Protein AF-A0A1F2XRD8-F1 (afdb_monomer_lite)

Sequence (123 aa):
MLDHEDRVVQVGPDLQDQMAPFLGHVLWEHIPDAEPLYGPGFAEARRIGRPVEFPVFYRGRAKQLRAVPTGDTIAVHVERLAELDVRSLGTLAASLRRIEAELAAREPAPLDLRAHGSPQALP

Radius of gyration: 21.46 Å; chains: 1; bounding box: 67×53×42 Å

pLDDT: mean 87.7, std 15.29, range [37.06, 98.06]

Secondary structure (DSSP, 8-state):
-B-TT-BB----GGGHHHHGGGBTSBHHHHSTT-HHHHHHHHHHHHHHTS-EEEEEEETTEEEEEEEEEETTEEEEEEEEEEE---SSHHHHHHHHHHHHHHHHHHSPPP--GGGG-------

Structure (mmCIF, N/CA/C/O backbone):
data_AF-A0A1F2XRD8-F1
#
_entry.id   AF-A0A1F2XRD8-F1
#
loop_
_atom_site.group_PDB
_atom_site.id
_atom_site.type_symbol
_atom_site.label_atom_id
_atom_site.label_alt_id
_atom_site.label_comp_id
_atom_site.label_asym_id
_atom_site.label_entity_id
_atom_site.label_seq_id
_atom_site.pdbx_PDB_ins_code
_atom_site.Cartn_x
_atom_site.Cartn_y
_atom_site.Cartn_z
_atom_site.occupancy
_atom_site.B_iso_or_equiv
_atom_site.auth_seq_id
_atom_site.auth_comp_id
_atom_site.auth_asym_id
_atom_site.auth_atom_id
_atom_site.pdbx_PDB_model_num
ATOM 1 N N . MET A 1 1 ? -9.138 3.855 4.814 1.00 93.94 1 MET A N 1
ATOM 2 C CA . MET A 1 1 ? -9.282 3.555 6.248 1.00 93.94 1 MET A CA 1
ATOM 3 C C . MET A 1 1 ? -9.800 2.148 6.388 1.00 93.94 1 MET A C 1
ATOM 5 O O . MET A 1 1 ? -10.629 1.745 5.574 1.00 93.94 1 MET A O 1
ATOM 9 N N . LEU A 1 2 ? -9.295 1.440 7.390 1.00 96.25 2 LEU A N 1
ATOM 10 C CA . LEU A 1 2 ? -9.725 0.099 7.748 1.00 96.25 2 LEU A CA 1
ATOM 11 C C . LEU A 1 2 ? -10.289 0.102 9.170 1.00 96.25 2 LEU A C 1
ATOM 13 O O . LEU A 1 2 ? -9.766 0.831 10.014 1.00 96.25 2 LEU A O 1
ATOM 17 N N . ASP A 1 3 ? -11.329 -0.676 9.442 1.00 95.88 3 ASP A N 1
ATOM 18 C CA . ASP A 1 3 ? -11.830 -0.870 10.809 1.00 95.88 3 ASP A CA 1
ATOM 19 C C . ASP A 1 3 ? -11.004 -1.914 11.586 1.00 95.88 3 ASP A C 1
ATOM 21 O O . ASP A 1 3 ? -9.898 -2.279 11.182 1.00 95.88 3 ASP A O 1
ATOM 25 N N . HIS A 1 4 ? -11.501 -2.360 12.739 1.00 93.31 4 HIS A N 1
ATOM 26 C CA . HIS A 1 4 ? -10.844 -3.356 13.587 1.00 93.31 4 HIS A CA 1
ATOM 27 C C . HIS A 1 4 ? -10.802 -4.771 12.981 1.00 93.31 4 HIS A C 1
ATOM 29 O O . HIS A 1 4 ? -9.954 -5.559 13.393 1.00 93.31 4 HIS A O 1
ATOM 35 N N . GLU A 1 5 ? -11.653 -5.074 11.996 1.00 94.12 5 GLU A N 1
ATOM 36 C CA . GLU A 1 5 ? -11.666 -6.335 11.237 1.00 94.12 5 GLU A CA 1
ATOM 37 C C . GLU A 1 5 ? -10.934 -6.204 9.887 1.00 94.12 5 GLU A C 1
ATOM 39 O O . GLU A 1 5 ? -11.083 -7.046 9.004 1.00 94.12 5 GLU A O 1
ATOM 44 N N . ASP A 1 6 ? -10.163 -5.127 9.698 1.00 94.88 6 ASP A N 1
ATOM 45 C CA . ASP A 1 6 ? -9.477 -4.795 8.445 1.00 94.88 6 ASP A CA 1
ATOM 46 C C . ASP A 1 6 ? -10.419 -4.592 7.238 1.00 94.88 6 ASP A C 1
ATOM 48 O O . ASP A 1 6 ? -10.004 -4.722 6.079 1.00 94.88 6 ASP A O 1
ATOM 52 N N . ARG A 1 7 ? -11.685 -4.218 7.473 1.00 96.75 7 ARG A N 1
ATOM 53 C CA . ARG A 1 7 ? -12.623 -3.886 6.392 1.00 96.75 7 ARG A CA 1
ATOM 54 C C . ARG A 1 7 ? -12.374 -2.494 5.856 1.00 96.75 7 ARG A C 1
ATOM 56 O O . ARG A 1 7 ? -12.173 -1.555 6.624 1.00 96.75 7 ARG A O 1
ATOM 63 N N . VAL A 1 8 ? -12.459 -2.317 4.540 1.00 96.06 8 VAL A N 1
ATOM 64 C CA . VAL A 1 8 ? -12.312 -0.995 3.919 1.00 96.06 8 VAL A CA 1
ATOM 65 C C . VAL A 1 8 ? -13.551 -0.149 4.207 1.00 96.06 8 VAL A C 1
ATOM 67 O O . VAL A 1 8 ? -14.606 -0.362 3.621 1.00 96.06 8 VAL A O 1
ATOM 70 N N . VAL A 1 9 ? -13.430 0.846 5.084 1.00 96.38 9 VAL A N 1
ATOM 71 C CA . VAL A 1 9 ? -14.559 1.724 5.460 1.00 96.38 9 VAL A CA 1
ATOM 72 C C . VAL A 1 9 ? -14.546 3.068 4.739 1.00 96.38 9 VAL A C 1
ATOM 74 O O . VAL A 1 9 ? -15.572 3.730 4.623 1.00 96.38 9 VAL A O 1
ATOM 77 N N . GLN A 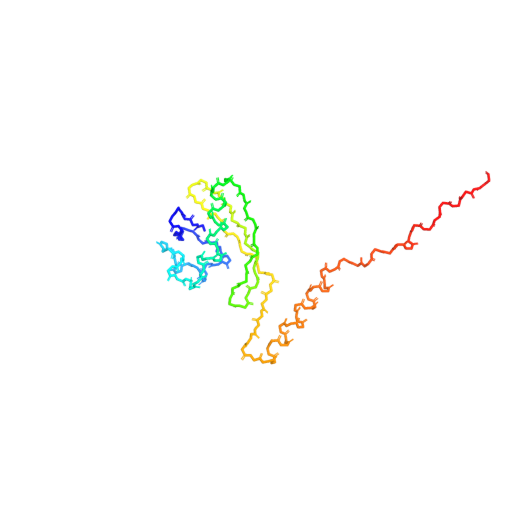1 10 ? -13.386 3.480 4.230 1.00 94.75 10 GLN A N 1
ATOM 78 C CA . GLN A 1 10 ? -13.244 4.717 3.467 1.00 94.75 10 GLN A CA 1
ATOM 79 C C . GLN A 1 10 ? -12.049 4.621 2.527 1.00 94.75 10 GLN A C 1
ATOM 81 O O . GLN A 1 10 ? -10.998 4.094 2.900 1.00 94.75 10 GLN A O 1
ATOM 86 N N . VAL A 1 11 ? -12.178 5.191 1.335 1.00 92.94 11 VAL A N 1
ATOM 87 C CA . VAL A 1 11 ? -11.105 5.282 0.344 1.00 92.94 11 VAL A CA 1
ATOM 88 C C . VAL A 1 11 ? -10.824 6.756 0.064 1.00 92.94 11 VAL A C 1
ATOM 90 O O . VAL A 1 11 ? -11.738 7.577 0.028 1.00 92.94 11 VAL A O 1
ATOM 93 N N . GLY A 1 12 ? -9.541 7.104 -0.026 1.00 88.81 12 GLY A N 1
ATOM 94 C CA . GLY A 1 12 ? -9.113 8.450 -0.398 1.00 88.81 12 GLY A CA 1
ATOM 95 C C . GLY A 1 12 ? -9.184 8.657 -1.915 1.00 88.81 12 GLY A C 1
ATOM 96 O O . GLY A 1 12 ? -9.106 7.678 -2.658 1.00 88.81 12 GLY A O 1
ATOM 97 N N . PRO A 1 13 ? -9.266 9.912 -2.388 1.00 88.19 13 PRO A N 1
ATOM 98 C CA . PRO A 1 13 ? -9.455 10.227 -3.806 1.00 88.19 13 PRO A CA 1
ATOM 99 C C . PRO A 1 13 ? -8.403 9.573 -4.717 1.00 88.19 13 PRO A C 1
ATOM 101 O O . PRO A 1 13 ? -8.759 9.019 -5.752 1.00 88.19 13 PRO A O 1
ATOM 104 N N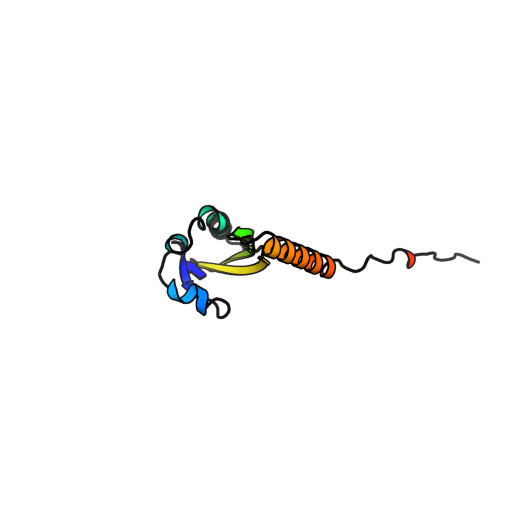 . ASP A 1 14 ? -7.138 9.524 -4.289 1.00 82.25 14 ASP A N 1
ATOM 105 C CA . ASP A 1 14 ? -6.024 8.976 -5.083 1.00 82.25 14 ASP A CA 1
ATOM 106 C C . ASP A 1 14 ? -6.120 7.464 -5.352 1.00 82.25 14 ASP A C 1
ATOM 108 O O . ASP A 1 14 ? -5.454 6.932 -6.240 1.00 82.25 14 ASP A O 1
ATOM 112 N N . LEU A 1 15 ? -6.928 6.750 -4.565 1.00 84.94 15 LEU A N 1
ATOM 113 C CA . LEU A 1 15 ? -7.113 5.303 -4.672 1.00 84.94 15 LEU A CA 1
ATOM 114 C C . LEU A 1 15 ? -8.556 4.923 -5.006 1.00 84.94 15 LEU A C 1
ATOM 116 O O . LEU A 1 15 ? -8.863 3.731 -5.026 1.00 84.94 15 LEU A O 1
ATOM 120 N N . GLN A 1 16 ? -9.426 5.899 -5.281 1.00 87.38 16 GLN A N 1
ATOM 121 C CA . GLN A 1 16 ? -10.861 5.677 -5.445 1.00 87.38 16 GLN A CA 1
ATOM 122 C C . GLN A 1 16 ? -11.150 4.631 -6.527 1.00 87.38 16 GLN A C 1
ATOM 124 O O . GLN A 1 16 ? -11.805 3.632 -6.243 1.00 87.38 16 GLN A O 1
ATOM 129 N N . ASP A 1 17 ? -10.568 4.777 -7.716 1.00 88.81 17 ASP A N 1
ATOM 130 C CA . ASP A 1 17 ? -10.806 3.858 -8.839 1.00 88.81 17 ASP A CA 1
ATOM 131 C C . ASP A 1 17 ? -10.316 2.426 -8.572 1.00 88.81 17 ASP A C 1
ATOM 133 O O . ASP A 1 17 ? -10.839 1.466 -9.132 1.00 88.81 17 ASP A O 1
ATOM 137 N N . GLN A 1 18 ? -9.305 2.269 -7.715 1.00 85.81 18 GLN A N 1
ATOM 138 C CA . GLN A 1 18 ? -8.681 0.974 -7.435 1.00 85.81 18 GLN A CA 1
ATOM 139 C C . GLN A 1 18 ? -9.305 0.268 -6.232 1.00 85.81 18 GLN A C 1
ATOM 141 O O . GLN A 1 18 ? -9.349 -0.958 -6.206 1.00 85.81 18 GLN A O 1
ATOM 146 N N . MET A 1 19 ? -9.746 1.029 -5.227 1.00 89.50 19 MET A N 1
ATOM 147 C CA . MET A 1 19 ? -10.116 0.497 -3.916 1.00 89.50 19 MET A CA 1
ATOM 148 C C . MET A 1 19 ? -11.597 0.674 -3.572 1.00 89.50 19 MET A C 1
ATOM 150 O O . MET A 1 19 ? -12.073 -0.012 -2.669 1.00 89.50 19 MET A O 1
ATOM 154 N N . ALA A 1 20 ? -12.346 1.541 -4.267 1.00 90.75 20 ALA A N 1
ATOM 155 C CA . ALA A 1 20 ? -13.780 1.713 -4.016 1.00 90.75 20 ALA A CA 1
ATOM 156 C C . ALA A 1 20 ? -14.598 0.410 -4.132 1.00 90.75 20 ALA A C 1
ATOM 158 O O . ALA A 1 20 ? -15.487 0.226 -3.301 1.00 90.75 20 ALA A O 1
ATOM 159 N N . PRO A 1 21 ? -14.299 -0.528 -5.060 1.00 93.69 21 PRO A N 1
ATOM 160 C CA . PRO A 1 21 ? -15.010 -1.808 -5.123 1.00 93.69 21 PRO A CA 1
ATOM 161 C C . PRO A 1 21 ? -14.889 -2.678 -3.863 1.00 93.69 21 PRO A C 1
ATOM 163 O O . PRO A 1 21 ? -15.667 -3.610 -3.707 1.00 93.69 21 PRO A O 1
ATOM 166 N N . PHE A 1 22 ? -13.930 -2.396 -2.973 1.00 92.38 22 PHE A N 1
ATOM 167 C CA . PHE A 1 22 ? -13.698 -3.170 -1.750 1.00 92.38 22 PHE A CA 1
ATOM 168 C C . PHE A 1 22 ? -14.336 -2.543 -0.504 1.00 92.38 22 PHE A C 1
ATOM 170 O O . PHE A 1 22 ? -14.153 -3.061 0.595 1.00 92.38 22 PHE A O 1
ATOM 177 N N . LEU A 1 23 ? -15.080 -1.438 -0.644 1.00 94.75 23 LEU A N 1
ATOM 178 C CA . LEU A 1 23 ? -15.789 -0.814 0.476 1.00 94.75 23 LEU A CA 1
ATOM 179 C C . LEU A 1 23 ? -16.735 -1.815 1.165 1.00 94.75 23 LEU A C 1
ATOM 181 O O . LEU A 1 23 ? -17.559 -2.448 0.515 1.00 94.75 23 LEU A O 1
ATOM 185 N N . GLY A 1 24 ? -16.616 -1.940 2.489 1.00 95.38 24 GLY A N 1
ATOM 186 C CA . GLY A 1 24 ? -17.361 -2.886 3.328 1.00 95.38 24 GLY A CA 1
ATOM 187 C C . GLY A 1 24 ? -16.756 -4.293 3.418 1.00 95.38 24 GLY A C 1
ATOM 188 O O . GLY A 1 24 ? -17.185 -5.092 4.256 1.00 95.38 24 GLY A O 1
ATOM 189 N N . HIS A 1 25 ? -15.742 -4.595 2.607 1.00 96.38 25 HIS A N 1
ATOM 190 C CA . HIS A 1 25 ? -15.114 -5.911 2.542 1.00 96.38 25 HIS A CA 1
ATOM 191 C C . HIS A 1 25 ? -13.784 -5.958 3.291 1.00 96.38 25 HIS A C 1
ATOM 193 O O . HIS A 1 25 ? -13.085 -4.946 3.399 1.00 96.38 25 HIS A O 1
ATOM 199 N N . VAL A 1 26 ? -13.427 -7.148 3.783 1.00 95.56 26 VAL A N 1
ATOM 200 C CA . VAL A 1 26 ? -12.131 -7.406 4.420 1.00 95.56 26 VAL A CA 1
ATOM 201 C C . VAL A 1 26 ? -11.040 -7.293 3.359 1.00 95.56 26 VAL A C 1
ATOM 203 O O . VAL A 1 26 ? -11.083 -7.972 2.333 1.00 95.56 26 VAL A O 1
ATOM 206 N N . LEU A 1 27 ? -10.047 -6.433 3.598 1.00 92.81 27 LEU A N 1
ATOM 207 C CA . LEU A 1 27 ? -8.993 -6.131 2.624 1.00 92.81 27 LEU A CA 1
ATOM 208 C C . LEU A 1 27 ? -8.287 -7.396 2.103 1.00 92.81 27 LEU A C 1
ATOM 210 O O . LEU A 1 27 ? -7.965 -7.505 0.918 1.00 92.81 27 LEU A O 1
ATOM 214 N N . TRP A 1 28 ? -8.055 -8.351 3.000 1.00 93.81 28 TRP A N 1
ATOM 215 C CA . TRP A 1 28 ? -7.280 -9.565 2.749 1.00 93.81 28 TRP A CA 1
ATOM 216 C C . TRP A 1 28 ? -7.965 -10.544 1.796 1.00 93.81 28 TRP A C 1
ATOM 218 O O . TRP A 1 28 ? -7.283 -11.245 1.054 1.00 93.81 28 TRP A O 1
ATOM 228 N N . GLU A 1 29 ? -9.297 -10.536 1.731 1.00 93.81 29 GLU A N 1
ATOM 229 C CA . GLU A 1 29 ? -10.067 -11.399 0.825 1.00 93.81 29 GLU A CA 1
ATOM 230 C C . GLU A 1 29 ? -9.877 -11.014 -0.651 1.00 93.81 29 GLU A C 1
ATOM 232 O O . GLU A 1 29 ? -10.123 -11.816 -1.554 1.00 93.81 29 GLU A O 1
ATOM 237 N N . HIS A 1 30 ? -9.403 -9.793 -0.910 1.00 89.81 30 HIS A N 1
ATOM 238 C CA . HIS A 1 30 ? -9.291 -9.229 -2.254 1.00 89.81 30 HIS A CA 1
ATOM 239 C C . HIS A 1 30 ? -7.852 -9.008 -2.722 1.00 89.81 30 HIS A C 1
ATOM 241 O O . HIS A 1 30 ? -7.621 -8.757 -3.909 1.00 89.81 30 HIS A O 1
ATOM 247 N N . ILE A 1 31 ? -6.872 -9.119 -1.823 1.00 89.12 31 ILE A N 1
ATOM 248 C CA . ILE A 1 31 ? -5.457 -8.952 -2.151 1.00 89.12 31 ILE A CA 1
ATOM 249 C C . ILE A 1 31 ? -4.696 -10.205 -1.694 1.00 89.12 31 ILE A C 1
ATOM 251 O O . ILE A 1 31 ? -4.383 -10.338 -0.513 1.00 89.12 31 ILE A O 1
ATOM 255 N N . PRO A 1 32 ? -4.369 -11.126 -2.620 1.00 90.06 32 PRO A N 1
ATOM 256 C CA . PRO A 1 32 ? -3.691 -12.374 -2.278 1.00 90.06 32 PRO A CA 1
ATOM 257 C C . PRO A 1 32 ? -2.363 -12.131 -1.559 1.00 90.06 32 PRO A C 1
ATOM 259 O O . PRO A 1 32 ? -1.592 -11.270 -1.985 1.00 90.06 32 PRO A O 1
ATOM 262 N N . ASP A 1 33 ? -2.091 -12.890 -0.500 1.00 91.12 33 ASP A N 1
ATOM 263 C CA . ASP A 1 33 ? -0.840 -12.847 0.281 1.00 91.12 33 ASP A CA 1
ATOM 264 C C . ASP A 1 33 ? -0.521 -11.480 0.915 1.00 91.12 33 ASP A C 1
ATOM 266 O O . ASP A 1 33 ? 0.610 -11.210 1.319 1.00 91.12 33 ASP A O 1
ATOM 270 N N . ALA A 1 34 ? -1.510 -10.589 0.994 1.00 90.44 34 ALA A N 1
ATOM 271 C CA . ALA A 1 34 ? -1.336 -9.237 1.504 1.00 90.44 34 ALA A CA 1
ATOM 272 C C . ALA A 1 34 ? -1.261 -9.196 3.033 1.00 90.44 34 ALA A C 1
ATOM 274 O O . ALA A 1 34 ? -0.461 -8.444 3.587 1.00 90.44 34 ALA A O 1
ATOM 275 N N . GLU A 1 35 ? -2.061 -10.012 3.718 1.00 94.50 35 GLU A N 1
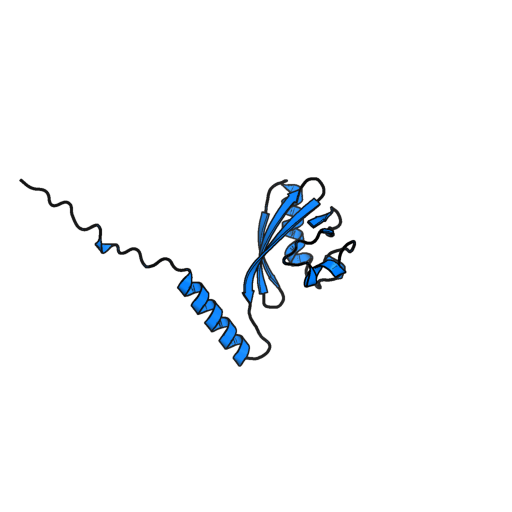ATOM 276 C CA . GLU A 1 35 ? -2.147 -10.002 5.180 1.00 94.50 35 GLU A CA 1
ATOM 277 C C . GLU A 1 35 ? -0.782 -10.230 5.857 1.00 94.50 35 GLU A C 1
ATOM 279 O O . GLU A 1 35 ? -0.404 -9.396 6.680 1.00 94.50 35 GLU A O 1
ATOM 284 N N . PRO A 1 36 ? 0.043 -11.227 5.472 1.00 94.88 36 PRO A N 1
ATOM 285 C CA . PRO A 1 36 ? 1.366 -11.401 6.076 1.00 94.88 36 PRO A CA 1
ATOM 286 C C . PRO A 1 36 ? 2.324 -10.221 5.848 1.00 94.88 36 PRO A C 1
ATOM 288 O O . PRO A 1 36 ? 3.280 -10.053 6.602 1.00 94.88 36 PRO A O 1
ATOM 291 N N . LEU A 1 37 ? 2.096 -9.414 4.807 1.00 93.62 37 LEU A N 1
ATOM 292 C CA . LEU A 1 37 ? 2.964 -8.296 4.427 1.00 93.62 37 LEU A CA 1
ATOM 293 C C . LEU A 1 37 ? 2.541 -6.973 5.073 1.00 93.62 37 LEU A C 1
ATOM 295 O O . LEU A 1 37 ? 3.390 -6.181 5.474 1.00 93.62 37 LEU A O 1
ATOM 299 N N . TYR A 1 38 ? 1.236 -6.713 5.146 1.00 94.06 38 TYR A N 1
ATOM 300 C CA . TYR A 1 38 ? 0.682 -5.445 5.630 1.00 94.06 38 TYR A CA 1
ATOM 301 C C . TYR A 1 38 ? 0.146 -5.542 7.063 1.00 94.06 38 TYR A C 1
ATOM 303 O O . TYR A 1 38 ? 0.289 -4.597 7.842 1.00 94.06 38 TYR A O 1
ATOM 311 N N . GLY A 1 39 ? -0.440 -6.689 7.417 1.00 94.75 39 GLY A N 1
ATOM 312 C CA . GLY A 1 39 ? -1.101 -6.948 8.694 1.00 94.75 39 GLY A CA 1
ATOM 313 C C . GLY A 1 39 ? -0.229 -6.664 9.919 1.00 94.75 39 GLY A C 1
ATOM 314 O O . GLY A 1 39 ? -0.700 -5.955 10.810 1.00 94.75 39 GLY A O 1
ATOM 315 N N . PRO A 1 40 ? 1.050 -7.097 9.971 1.00 96.00 40 PRO A N 1
ATOM 316 C CA . PRO A 1 40 ? 1.915 -6.822 11.118 1.00 96.00 40 PRO A CA 1
ATOM 317 C C . PRO A 1 40 ? 2.054 -5.329 11.436 1.00 96.00 40 PRO A C 1
ATOM 319 O O . PRO A 1 40 ? 1.979 -4.935 12.598 1.00 96.00 40 PRO A O 1
ATOM 322 N N . GLY A 1 41 ? 2.199 -4.480 10.414 1.00 95.62 41 GLY A N 1
ATOM 323 C CA . GLY A 1 41 ? 2.317 -3.036 10.612 1.00 95.62 41 GLY A CA 1
ATOM 324 C C . GLY A 1 41 ? 1.006 -2.383 11.057 1.00 95.62 41 GLY A C 1
ATOM 325 O O . GLY A 1 41 ? 1.024 -1.455 11.866 1.00 95.62 41 GLY A O 1
ATOM 326 N N . PHE A 1 42 ? -0.141 -2.889 10.588 1.00 96.06 42 PHE A N 1
ATOM 327 C CA . PHE A 1 42 ? -1.455 -2.403 11.026 1.00 96.06 42 PHE A CA 1
ATOM 328 C C . PHE A 1 42 ? -1.750 -2.812 12.471 1.00 96.06 42 PHE A C 1
ATOM 330 O O . PHE A 1 42 ? -2.177 -1.980 13.274 1.00 96.06 42 PHE A O 1
ATOM 337 N N . ALA A 1 43 ? -1.468 -4.069 12.821 1.00 95.75 43 ALA A N 1
ATOM 338 C CA . ALA A 1 43 ? -1.593 -4.581 14.179 1.00 95.75 43 ALA A CA 1
ATOM 339 C C . ALA A 1 43 ? -0.691 -3.808 15.151 1.00 95.75 43 ALA A C 1
ATOM 341 O O . ALA A 1 43 ? -1.145 -3.409 16.224 1.00 95.75 43 ALA A O 1
ATOM 342 N N . GLU A 1 44 ? 0.553 -3.529 14.755 1.00 96.94 44 GLU A N 1
ATOM 343 C CA . GLU A 1 44 ? 1.482 -2.747 15.565 1.00 96.94 44 GLU A CA 1
ATOM 344 C C . GLU A 1 44 ? 0.965 -1.327 15.807 1.00 96.94 44 GLU A C 1
ATOM 346 O O . GLU A 1 44 ? 0.888 -0.897 16.956 1.00 96.94 44 GLU A O 1
ATOM 351 N N . ALA A 1 45 ? 0.535 -0.623 14.756 1.00 97.25 45 ALA A N 1
ATOM 352 C CA . ALA A 1 45 ? -0.003 0.733 14.866 1.00 97.25 45 ALA A CA 1
ATOM 353 C C . ALA A 1 45 ? -1.218 0.811 15.801 1.00 97.25 45 ALA A C 1
ATOM 355 O O . ALA A 1 45 ? -1.303 1.726 16.624 1.00 97.25 45 ALA A O 1
ATOM 356 N N . ARG A 1 46 ? -2.127 -0.174 15.729 1.00 95.31 46 ARG A N 1
ATOM 357 C CA . ARG A 1 46 ? -3.253 -0.304 16.669 1.00 95.31 46 ARG A CA 1
ATOM 358 C C . ARG A 1 46 ? -2.762 -0.520 18.098 1.00 95.31 46 ARG A C 1
ATOM 360 O O . ARG A 1 46 ? -3.196 0.179 19.008 1.00 95.31 46 ARG A O 1
ATOM 367 N N . ARG A 1 47 ? -1.829 -1.455 18.291 1.00 96.38 47 ARG A N 1
ATOM 368 C CA . ARG A 1 47 ? -1.303 -1.840 19.607 1.00 96.38 47 ARG A CA 1
ATOM 369 C C . ARG A 1 47 ? -0.623 -0.679 20.331 1.00 96.38 47 ARG A C 1
ATOM 371 O O . ARG A 1 47 ? -0.803 -0.532 21.536 1.00 96.38 47 ARG A O 1
ATOM 378 N N . ILE A 1 48 ? 0.176 0.120 19.623 1.00 96.94 48 ILE A N 1
ATOM 379 C CA . ILE A 1 48 ? 0.946 1.221 20.229 1.00 96.94 48 ILE A CA 1
ATOM 380 C C . ILE A 1 48 ? 0.217 2.569 20.194 1.00 96.94 48 ILE A C 1
ATOM 382 O O . ILE A 1 48 ? 0.704 3.532 20.788 1.00 96.94 48 ILE A O 1
ATOM 386 N N . GLY A 1 49 ? -0.907 2.667 19.477 1.00 96.81 49 GLY A N 1
ATOM 387 C CA . GLY A 1 49 ? -1.673 3.907 19.332 1.00 96.81 49 GLY A CA 1
ATOM 388 C C . GLY A 1 49 ? -0.888 5.045 18.668 1.00 96.81 49 GLY A C 1
ATOM 389 O O . GLY A 1 49 ? -1.164 6.217 18.917 1.00 96.81 49 GLY A O 1
ATOM 390 N N . ARG A 1 50 ? 0.123 4.725 17.850 1.00 97.62 50 ARG A N 1
ATOM 391 C CA . ARG A 1 50 ? 0.986 5.692 17.155 1.00 97.62 50 ARG A CA 1
ATOM 392 C C . ARG A 1 50 ? 1.152 5.322 15.681 1.00 97.62 50 ARG A C 1
ATOM 394 O O . ARG A 1 50 ? 1.025 4.146 15.344 1.00 97.62 50 ARG A O 1
ATOM 401 N N . PRO A 1 51 ? 1.456 6.302 14.809 1.00 98.00 51 PRO A N 1
ATOM 402 C CA . PRO A 1 51 ? 1.788 6.023 13.420 1.00 98.00 51 PRO A CA 1
ATOM 403 C C . PRO A 1 51 ? 2.951 5.037 13.300 1.00 98.00 51 PRO A C 1
ATOM 405 O O . PRO A 1 51 ? 3.977 5.217 13.957 1.00 98.00 51 PRO A O 1
ATOM 408 N N . VAL A 1 52 ? 2.798 4.043 12.428 1.00 98.06 52 VAL A N 1
ATOM 409 C CA . VAL A 1 52 ? 3.859 3.098 12.057 1.00 98.06 52 VAL A CA 1
ATOM 410 C C . VAL A 1 52 ? 4.130 3.234 10.572 1.00 98.06 52 VAL A C 1
ATOM 412 O O . VAL A 1 52 ? 3.212 3.215 9.750 1.00 98.06 52 VAL A O 1
ATOM 415 N N . GLU A 1 53 ? 5.406 3.372 10.241 1.00 97.94 53 GLU A N 1
ATOM 416 C CA . GLU A 1 53 ? 5.902 3.483 8.879 1.00 97.94 53 GLU A CA 1
ATOM 417 C C . GLU A 1 53 ? 6.742 2.257 8.540 1.00 97.94 53 GLU A C 1
ATOM 419 O O . GLU A 1 53 ? 7.643 1.896 9.296 1.00 97.94 53 GLU A O 1
ATOM 424 N N . PHE A 1 54 ? 6.439 1.598 7.425 1.00 96.00 54 PHE A N 1
ATOM 425 C CA . PHE A 1 54 ? 7.153 0.392 7.021 1.00 96.00 54 PHE A CA 1
ATOM 426 C C . PHE A 1 54 ? 7.143 0.198 5.499 1.00 96.00 54 PHE A C 1
ATOM 428 O O . PHE A 1 54 ? 6.125 0.453 4.842 1.00 96.00 54 PHE A O 1
ATOM 435 N N . PRO A 1 55 ? 8.266 -0.257 4.917 1.00 95.38 55 PRO A N 1
ATOM 436 C CA . PRO A 1 55 ? 8.334 -0.563 3.501 1.00 95.38 55 PRO A CA 1
ATOM 437 C C . PRO A 1 55 ? 7.699 -1.927 3.208 1.00 95.38 55 PRO A C 1
ATOM 439 O O . PRO A 1 55 ? 7.864 -2.884 3.963 1.00 95.38 55 PRO A O 1
ATOM 442 N N . VAL A 1 56 ? 7.025 -2.041 2.065 1.00 94.88 56 VAL A N 1
ATOM 443 C CA . VAL A 1 56 ? 6.507 -3.309 1.540 1.00 94.88 56 VAL A CA 1
ATOM 444 C C . VAL A 1 56 ? 6.865 -3.446 0.068 1.00 94.88 56 VAL A C 1
ATOM 446 O O . VAL A 1 56 ? 6.659 -2.526 -0.725 1.00 94.88 56 VAL A O 1
ATOM 449 N N . PHE A 1 57 ? 7.347 -4.629 -0.311 1.00 92.19 57 PHE A N 1
ATOM 450 C CA . PHE A 1 57 ? 7.472 -5.033 -1.704 1.00 92.19 57 PHE A CA 1
ATOM 451 C C . PHE A 1 57 ? 6.384 -6.049 -2.047 1.00 92.19 57 PHE A C 1
ATOM 453 O O . PHE A 1 57 ? 6.334 -7.132 -1.471 1.00 92.19 57 PHE A O 1
ATOM 460 N N . TYR A 1 58 ? 5.512 -5.710 -2.994 1.00 90.62 58 TYR A N 1
ATOM 461 C CA . TYR A 1 58 ? 4.423 -6.589 -3.412 1.00 90.62 58 TYR A CA 1
ATOM 462 C C . TYR A 1 58 ? 4.165 -6.472 -4.912 1.00 90.62 58 TYR A C 1
ATOM 464 O O . TYR A 1 58 ? 3.980 -5.370 -5.436 1.00 90.62 58 TYR A O 1
ATOM 472 N N . ARG A 1 59 ? 4.147 -7.620 -5.606 1.00 89.06 59 ARG A N 1
ATOM 473 C CA . ARG A 1 59 ? 3.909 -7.733 -7.060 1.00 89.06 59 ARG A CA 1
ATOM 474 C C . ARG A 1 59 ? 4.704 -6.710 -7.885 1.00 89.06 59 ARG A C 1
ATOM 476 O O . ARG A 1 59 ? 4.136 -5.961 -8.677 1.00 89.06 59 ARG A O 1
ATOM 483 N N . GLY A 1 60 ? 6.015 -6.653 -7.656 1.00 91.12 60 GLY A N 1
ATOM 484 C CA . GLY A 1 60 ? 6.916 -5.753 -8.378 1.00 91.12 60 GLY A CA 1
ATOM 485 C C . GLY A 1 60 ? 6.936 -4.314 -7.863 1.00 91.12 60 GLY A C 1
ATOM 486 O O . GLY A 1 60 ? 7.705 -3.513 -8.373 1.00 91.12 60 GLY A O 1
ATOM 487 N N . ARG A 1 61 ? 6.133 -3.943 -6.861 1.00 92.19 61 ARG A N 1
ATOM 488 C CA . ARG A 1 61 ? 6.045 -2.557 -6.377 1.00 92.19 61 ARG A CA 1
ATOM 489 C C . ARG A 1 61 ? 6.642 -2.428 -4.990 1.00 92.19 61 ARG A C 1
ATOM 491 O O . ARG A 1 61 ? 6.147 -3.061 -4.062 1.00 92.19 61 ARG A O 1
ATOM 498 N N . ALA A 1 62 ? 7.645 -1.566 -4.858 1.00 93.81 62 ALA A N 1
ATOM 499 C CA . ALA A 1 62 ? 8.127 -1.096 -3.568 1.00 93.81 62 ALA A CA 1
ATOM 500 C C . ALA A 1 62 ? 7.280 0.104 -3.133 1.00 93.81 62 ALA A C 1
ATOM 502 O O . ALA A 1 62 ? 7.093 1.058 -3.895 1.00 93.81 62 ALA A O 1
ATOM 503 N N . LYS A 1 63 ? 6.743 0.045 -1.919 1.00 94.19 63 LYS A N 1
ATOM 504 C CA . LYS A 1 63 ? 5.871 1.066 -1.343 1.00 94.19 63 LYS A CA 1
ATOM 505 C C . LYS A 1 63 ? 6.319 1.381 0.078 1.00 94.19 63 LYS A C 1
ATOM 507 O O . LYS A 1 63 ? 6.700 0.463 0.796 1.00 94.19 63 LYS A O 1
ATOM 512 N N . GLN A 1 64 ? 6.208 2.637 0.485 1.00 96.06 64 GLN A N 1
ATOM 513 C CA . GLN A 1 64 ? 6.234 3.027 1.888 1.00 96.06 64 GLN A CA 1
ATOM 514 C C . GLN A 1 64 ? 4.787 3.110 2.367 1.00 96.06 64 GLN A C 1
ATOM 516 O O . GLN A 1 64 ? 3.972 3.822 1.775 1.00 96.06 64 GLN A O 1
ATOM 521 N N . LEU A 1 65 ? 4.446 2.356 3.408 1.00 95.62 65 LEU A N 1
ATOM 522 C CA . LEU A 1 65 ? 3.150 2.471 4.059 1.00 95.62 65 LEU A CA 1
ATOM 523 C C . LEU A 1 65 ? 3.295 3.267 5.341 1.00 95.62 65 LEU A C 1
ATOM 525 O O . LEU A 1 65 ? 4.249 3.082 6.091 1.00 95.62 65 LEU A O 1
ATOM 529 N N . ARG A 1 66 ? 2.300 4.110 5.605 1.00 97.56 66 ARG A N 1
ATOM 530 C CA . ARG A 1 66 ? 2.122 4.788 6.883 1.00 97.56 66 ARG A CA 1
ATOM 531 C C . ARG A 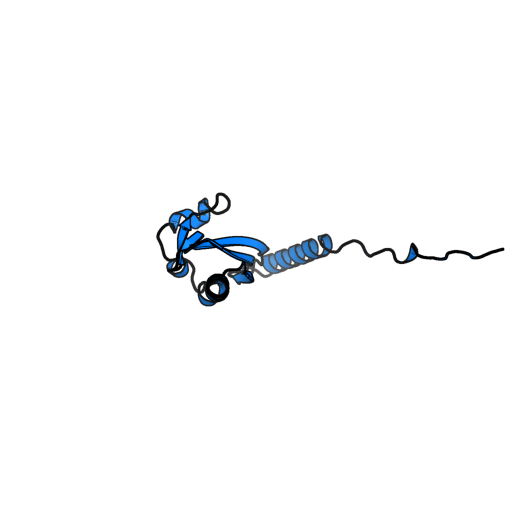1 66 ? 0.736 4.470 7.416 1.00 97.56 66 ARG A C 1
ATOM 533 O O . ARG A 1 66 ? -0.267 4.914 6.857 1.00 97.56 66 ARG A O 1
ATOM 540 N N . ALA A 1 67 ? 0.694 3.688 8.483 1.00 97.50 67 ALA A N 1
ATOM 541 C CA . ALA A 1 67 ? -0.527 3.264 9.142 1.00 97.50 67 ALA A CA 1
ATOM 542 C C . ALA A 1 67 ? -0.749 4.136 10.387 1.00 97.50 67 ALA A C 1
ATOM 544 O O . ALA A 1 67 ? 0.091 4.170 11.284 1.00 97.50 67 ALA A O 1
ATOM 545 N N . VAL A 1 68 ? -1.846 4.891 10.414 1.00 97.88 68 VAL A N 1
ATOM 546 C CA . VAL A 1 68 ? -2.153 5.911 11.425 1.00 97.88 68 VAL A CA 1
ATOM 547 C C . VAL A 1 68 ? -3.421 5.503 12.179 1.00 97.88 68 VAL A C 1
ATOM 549 O O . VAL A 1 68 ? -4.506 5.514 11.589 1.00 97.88 68 VAL A O 1
ATOM 552 N N . PRO A 1 69 ? -3.328 5.131 13.465 1.00 96.31 69 PRO A N 1
ATOM 553 C CA . PRO A 1 69 ? -4.508 4.792 14.251 1.00 96.31 69 PRO A CA 1
ATOM 554 C C . PRO A 1 69 ? -5.387 6.034 14.442 1.00 96.31 69 PRO A C 1
ATOM 556 O O . PRO A 1 69 ? -4.893 7.120 14.744 1.00 96.31 69 PRO A O 1
ATOM 559 N N . THR A 1 70 ? -6.692 5.876 14.226 1.00 94.19 70 THR A N 1
ATOM 560 C CA . THR A 1 70 ? -7.694 6.949 14.262 1.00 94.19 70 THR A CA 1
ATOM 561 C C . THR A 1 70 ? -8.958 6.434 14.961 1.00 94.19 70 THR A C 1
ATOM 563 O O . THR A 1 70 ? -9.859 5.887 14.321 1.00 94.19 70 THR A O 1
ATOM 566 N N . GLY A 1 71 ? -9.013 6.556 16.291 1.00 90.75 71 GLY A N 1
ATOM 567 C CA . GLY A 1 71 ? -10.055 5.899 17.094 1.00 90.75 71 GLY A CA 1
ATOM 568 C C . GLY A 1 71 ? -10.005 4.379 16.911 1.00 90.75 71 GLY A C 1
ATOM 569 O O . GLY A 1 71 ? -8.929 3.792 16.997 1.00 90.75 71 GLY A O 1
ATOM 570 N N . ASP A 1 72 ? -11.142 3.770 16.572 1.00 90.38 72 ASP A N 1
ATOM 571 C CA . ASP A 1 72 ? -11.267 2.320 16.327 1.00 90.38 72 ASP A CA 1
ATOM 572 C C . ASP A 1 72 ? -10.877 1.896 14.899 1.00 90.38 72 ASP A C 1
ATOM 574 O O . ASP A 1 72 ? -11.073 0.751 14.488 1.00 90.38 72 ASP A O 1
ATOM 578 N N . THR A 1 73 ? -10.338 2.826 14.111 1.00 96.06 73 THR A N 1
ATOM 579 C CA . THR A 1 73 ? -9.943 2.595 12.719 1.00 96.06 73 THR A CA 1
ATOM 580 C C . THR A 1 73 ? -8.465 2.880 12.505 1.00 96.06 73 THR A C 1
ATOM 582 O O . THR A 1 73 ? -7.782 3.462 13.349 1.00 96.06 73 THR A O 1
ATOM 585 N N . ILE A 1 74 ? -7.958 2.498 11.339 1.00 96.88 74 ILE A N 1
ATOM 586 C CA . ILE A 1 74 ? -6.617 2.836 10.885 1.00 96.88 74 ILE A CA 1
ATOM 587 C C . ILE A 1 74 ? -6.671 3.498 9.506 1.00 96.88 74 ILE A C 1
ATOM 589 O O . ILE A 1 74 ? -7.235 2.972 8.543 1.00 96.88 74 ILE A O 1
ATOM 593 N N . ALA A 1 75 ? -6.093 4.690 9.395 1.00 96.50 75 ALA A N 1
ATOM 594 C CA . ALA A 1 75 ? -5.854 5.345 8.120 1.00 96.50 75 ALA A CA 1
ATOM 595 C C . ALA A 1 75 ? -4.543 4.813 7.536 1.00 96.50 75 ALA A C 1
ATOM 597 O O . ALA A 1 75 ? -3.520 4.781 8.211 1.00 96.50 75 ALA A O 1
ATOM 598 N N . VAL A 1 76 ? -4.575 4.372 6.281 1.00 95.62 76 VAL A N 1
ATOM 599 C CA . VAL A 1 76 ? -3.403 3.819 5.600 1.00 95.62 76 VAL A CA 1
ATOM 600 C C . VAL A 1 76 ? -3.058 4.741 4.448 1.00 95.62 76 VAL A C 1
ATOM 602 O O . VAL A 1 76 ? -3.855 4.907 3.524 1.00 95.62 76 VAL A O 1
ATOM 605 N N . HIS A 1 77 ? -1.870 5.328 4.513 1.00 94.69 77 HIS A N 1
ATOM 606 C CA . HIS A 1 77 ? -1.281 6.088 3.422 1.00 94.69 77 HIS A CA 1
ATOM 607 C C . HIS A 1 77 ? -0.256 5.216 2.708 1.00 94.69 77 HIS A C 1
ATOM 609 O O . HIS A 1 77 ? 0.479 4.456 3.343 1.00 94.69 77 HIS A O 1
ATOM 615 N N . VAL A 1 78 ? -0.225 5.320 1.383 1.00 92.38 78 VAL A N 1
ATOM 616 C CA . VAL A 1 78 ? 0.632 4.502 0.530 1.00 92.38 78 VAL A CA 1
ATOM 617 C C . VAL A 1 78 ? 1.407 5.421 -0.397 1.00 92.38 78 VAL A C 1
ATOM 619 O O . VAL A 1 78 ? 0.825 6.060 -1.267 1.00 92.38 78 VAL A O 1
ATOM 622 N N . GLU A 1 79 ? 2.721 5.439 -0.242 1.00 92.69 79 GLU A N 1
ATOM 623 C CA . GLU A 1 79 ? 3.639 6.106 -1.156 1.00 92.69 79 GLU A CA 1
ATOM 624 C C . GLU A 1 79 ? 4.330 5.053 -2.025 1.00 92.69 79 GLU A C 1
ATOM 626 O O . GLU A 1 79 ? 4.809 4.028 -1.536 1.00 92.69 79 GLU A O 1
ATOM 631 N N . ARG A 1 80 ? 4.373 5.273 -3.342 1.00 91.44 80 ARG A N 1
ATOM 632 C CA . ARG A 1 80 ? 5.111 4.396 -4.256 1.00 91.44 80 ARG A CA 1
ATOM 633 C C . ARG A 1 80 ? 6.574 4.820 -4.277 1.00 91.44 80 ARG A C 1
ATOM 635 O O . ARG A 1 80 ? 6.872 5.944 -4.656 1.00 91.44 80 ARG A O 1
ATOM 642 N N . LEU A 1 81 ? 7.467 3.892 -3.945 1.00 92.00 81 LEU A N 1
ATOM 643 C CA . LEU A 1 81 ? 8.908 4.124 -3.985 1.00 92.00 81 LEU A CA 1
ATOM 644 C C . LEU A 1 81 ? 9.510 3.732 -5.335 1.00 92.00 81 LEU A C 1
ATOM 646 O O . LEU A 1 81 ? 10.307 4.488 -5.872 1.00 92.00 81 LEU A O 1
ATOM 650 N N . ALA A 1 82 ? 9.136 2.562 -5.868 1.00 92.50 82 ALA A N 1
ATOM 651 C CA . ALA A 1 82 ? 9.653 2.040 -7.136 1.00 92.50 82 ALA A CA 1
ATOM 652 C C . ALA A 1 82 ? 8.742 0.950 -7.736 1.00 92.50 82 ALA A C 1
ATOM 654 O O . ALA A 1 82 ? 7.917 0.350 -7.039 1.00 92.50 82 ALA A O 1
ATOM 655 N N . GLU A 1 83 ? 8.927 0.655 -9.029 1.00 93.75 83 GLU A N 1
ATOM 656 C CA . GLU A 1 83 ? 8.221 -0.416 -9.747 1.00 93.75 83 GLU A CA 1
ATOM 657 C C . GLU A 1 83 ? 9.161 -1.215 -10.674 1.00 93.75 83 GLU A C 1
ATOM 659 O O . GLU A 1 83 ? 9.763 -0.692 -11.617 1.00 93.75 83 GLU A O 1
ATOM 664 N N . LEU A 1 84 ? 9.262 -2.515 -10.399 1.00 94.38 84 LEU A N 1
ATOM 665 C CA . LEU A 1 84 ? 9.997 -3.524 -11.151 1.00 94.38 84 LEU A CA 1
ATOM 666 C C . LEU A 1 84 ? 9.044 -4.304 -12.059 1.00 94.38 84 LEU A C 1
ATOM 668 O O . LEU A 1 84 ? 8.179 -5.044 -11.589 1.00 94.38 84 LEU A O 1
ATOM 672 N N . ASP A 1 85 ? 9.245 -4.178 -13.368 1.00 93.06 85 ASP A N 1
ATOM 673 C CA . ASP A 1 85 ? 8.506 -4.932 -14.373 1.00 93.06 85 ASP A CA 1
ATOM 674 C C . ASP A 1 85 ? 9.296 -6.159 -14.845 1.00 93.06 85 ASP A C 1
ATOM 676 O O . ASP A 1 85 ? 10.165 -6.084 -15.714 1.00 93.06 85 ASP A O 1
ATOM 680 N N . VAL A 1 86 ? 8.947 -7.317 -14.291 1.00 92.00 86 VAL A N 1
ATOM 681 C CA . VAL A 1 86 ? 9.623 -8.599 -14.545 1.00 92.00 86 VAL A CA 1
ATOM 682 C C . VAL A 1 86 ? 9.011 -9.412 -15.692 1.00 92.00 86 VAL A C 1
ATOM 684 O O . VAL A 1 86 ? 9.358 -10.577 -15.860 1.00 92.00 86 VAL A O 1
ATOM 687 N N . ARG A 1 87 ? 8.103 -8.837 -16.497 1.00 94.00 87 ARG A N 1
ATOM 688 C CA . ARG A 1 87 ? 7.441 -9.564 -17.604 1.00 94.00 87 ARG A CA 1
ATOM 689 C C . ARG A 1 87 ? 8.417 -10.059 -18.676 1.00 94.00 87 ARG A C 1
ATOM 691 O O . ARG A 1 87 ? 8.135 -11.035 -19.360 1.00 94.00 87 ARG A O 1
ATOM 698 N N . SER A 1 88 ? 9.552 -9.380 -18.836 1.00 95.69 88 SER A N 1
ATOM 699 C CA . SER A 1 88 ? 10.637 -9.740 -19.748 1.00 95.69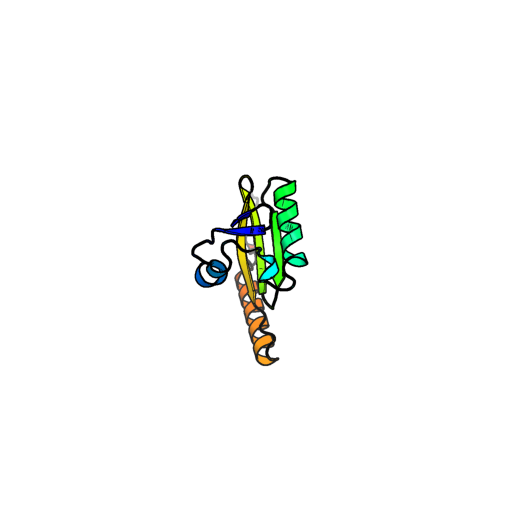 88 SER A CA 1
ATOM 700 C C . SER A 1 88 ? 11.981 -9.233 -19.219 1.00 95.69 88 SER A C 1
ATOM 702 O O . SER A 1 88 ? 12.030 -8.305 -18.410 1.00 95.69 88 SER A O 1
ATOM 704 N N . LEU A 1 89 ? 13.091 -9.770 -19.734 1.00 95.88 89 LEU A N 1
ATOM 705 C CA . LEU A 1 89 ? 14.424 -9.234 -19.431 1.00 95.88 89 LEU A CA 1
ATOM 706 C C . LEU A 1 89 ? 14.575 -7.769 -19.876 1.00 95.88 89 LEU A C 1
ATOM 708 O O . LEU A 1 89 ? 15.212 -6.977 -19.185 1.00 95.88 89 LEU A O 1
ATOM 712 N N . GLY A 1 90 ? 13.958 -7.390 -21.001 1.00 96.81 90 GLY A N 1
ATOM 713 C CA . GLY A 1 90 ? 13.992 -6.016 -21.507 1.00 96.81 90 GLY A CA 1
ATOM 714 C C . GLY A 1 90 ? 13.278 -5.027 -20.584 1.00 96.81 90 GLY A C 1
ATOM 715 O O . GLY A 1 90 ? 13.832 -3.973 -20.267 1.00 96.81 90 GLY A O 1
ATOM 716 N N . THR A 1 91 ? 12.081 -5.379 -20.107 1.00 94.94 91 THR A N 1
ATOM 717 C CA . THR A 1 91 ? 11.323 -4.553 -19.152 1.00 94.94 91 THR A CA 1
ATOM 718 C C . THR A 1 91 ? 12.001 -4.496 -17.788 1.00 94.94 91 THR A C 1
ATOM 720 O O . THR A 1 91 ? 12.057 -3.420 -17.199 1.00 94.94 91 THR A O 1
ATOM 723 N N . LEU A 1 92 ? 12.610 -5.596 -17.334 1.00 95.06 92 LEU A N 1
ATOM 724 C CA . LEU A 1 92 ? 13.374 -5.618 -16.089 1.00 95.06 92 LEU A CA 1
ATOM 725 C C . LEU A 1 92 ? 14.570 -4.666 -16.169 1.00 95.06 92 LEU A C 1
ATOM 727 O O . LEU A 1 92 ? 14.734 -3.806 -15.308 1.00 95.06 92 LEU A O 1
ATOM 731 N N . ALA A 1 93 ? 15.367 -4.767 -17.235 1.00 96.81 93 ALA A N 1
ATOM 732 C CA . ALA A 1 93 ? 16.509 -3.886 -17.446 1.00 96.81 93 ALA A CA 1
ATOM 733 C C . ALA A 1 93 ? 16.088 -2.409 -17.541 1.00 96.81 93 ALA A C 1
ATOM 735 O O . ALA A 1 93 ? 16.784 -1.530 -17.037 1.00 96.81 93 ALA A O 1
ATOM 736 N N . ALA A 1 94 ? 14.941 -2.120 -18.164 1.00 95.62 94 ALA A N 1
ATOM 737 C CA . ALA A 1 94 ? 14.397 -0.766 -18.225 1.00 95.62 94 ALA A CA 1
ATOM 738 C C . ALA A 1 94 ? 13.943 -0.252 -16.847 1.00 95.62 94 ALA A C 1
ATOM 740 O O . ALA A 1 94 ? 14.240 0.892 -16.507 1.00 95.62 94 ALA A O 1
ATOM 741 N N . SER A 1 95 ? 13.267 -1.084 -16.048 1.00 94.88 95 SER A N 1
ATOM 742 C CA . SER A 1 95 ? 12.886 -0.748 -14.672 1.00 94.88 95 SER A CA 1
ATOM 743 C C . SER A 1 95 ? 14.105 -0.474 -13.793 1.00 94.88 95 SER A C 1
ATOM 745 O O . SER A 1 95 ? 14.116 0.531 -13.092 1.00 94.88 95 SER A O 1
ATOM 747 N N . LEU A 1 96 ? 15.142 -1.314 -13.862 1.00 95.19 96 LEU A N 1
ATOM 748 C CA . LEU A 1 96 ? 16.369 -1.127 -13.081 1.00 95.19 96 LEU A CA 1
ATOM 749 C C . LEU A 1 96 ? 17.071 0.186 -13.436 1.00 95.19 96 LEU A C 1
ATOM 751 O O . LEU A 1 96 ? 17.357 0.972 -12.542 1.00 95.19 96 LEU A O 1
ATOM 755 N N . ARG A 1 97 ? 17.233 0.490 -14.731 1.00 96.44 97 ARG A N 1
ATOM 756 C CA . ARG A 1 97 ? 17.812 1.772 -15.170 1.00 96.44 97 ARG A CA 1
ATOM 757 C C . ARG A 1 97 ? 17.006 2.984 -14.705 1.00 96.44 97 ARG A C 1
ATOM 759 O O . ARG A 1 97 ? 17.584 4.017 -14.384 1.00 96.44 97 ARG A O 1
ATOM 766 N N . ARG A 1 98 ? 15.671 2.884 -14.675 1.00 94.38 98 ARG A N 1
ATOM 767 C CA . ARG A 1 98 ? 14.818 3.956 -14.139 1.00 94.38 98 ARG A CA 1
ATOM 768 C C . ARG A 1 98 ? 15.070 4.158 -12.647 1.00 94.38 98 ARG A C 1
ATOM 770 O O . ARG A 1 98 ? 15.237 5.293 -12.223 1.00 94.38 98 ARG A O 1
ATOM 777 N N . ILE A 1 99 ? 15.129 3.070 -11.882 1.00 92.62 99 ILE A N 1
ATOM 778 C CA . ILE A 1 99 ? 15.396 3.112 -10.439 1.00 92.62 99 ILE A CA 1
ATOM 779 C C . ILE A 1 99 ? 16.780 3.713 -10.162 1.00 92.62 99 ILE A C 1
ATOM 781 O O . ILE A 1 99 ? 16.899 4.570 -9.294 1.00 92.62 99 ILE A O 1
ATOM 785 N N . GLU A 1 100 ? 17.808 3.323 -10.921 1.00 93.94 100 GLU A N 1
ATOM 786 C CA . GLU A 1 100 ? 19.151 3.915 -10.827 1.00 93.94 100 GLU A CA 1
ATOM 787 C C . GLU A 1 100 ? 19.123 5.429 -11.083 1.00 93.94 100 GLU A C 1
ATOM 789 O O . GLU A 1 100 ? 19.701 6.195 -10.313 1.00 93.94 100 GLU A O 1
ATOM 794 N N . ALA A 1 101 ? 18.412 5.876 -12.123 1.00 92.31 101 ALA A N 1
ATOM 795 C CA . ALA A 1 101 ? 18.284 7.297 -12.443 1.00 92.31 101 ALA A CA 1
ATOM 796 C C . ALA A 1 101 ? 17.525 8.084 -11.360 1.00 92.31 101 ALA A C 1
ATOM 798 O O . ALA A 1 101 ? 17.929 9.188 -10.999 1.00 92.31 101 ALA A O 1
ATOM 799 N N . GLU A 1 102 ? 16.440 7.521 -10.821 1.00 89.88 102 GLU A N 1
ATOM 800 C CA . GLU A 1 102 ? 15.680 8.124 -9.721 1.00 89.88 102 GLU A CA 1
ATOM 801 C C . GLU A 1 102 ? 16.512 8.220 -8.438 1.00 89.88 102 GLU A C 1
ATOM 803 O O . GLU A 1 102 ? 16.426 9.222 -7.730 1.00 89.88 102 GLU A O 1
ATOM 808 N N . LEU A 1 103 ? 17.334 7.208 -8.146 1.00 89.31 103 LEU A N 1
ATOM 809 C CA . LEU A 1 103 ? 18.233 7.219 -6.996 1.00 89.31 103 LEU A CA 1
ATOM 810 C C . LEU A 1 103 ? 19.316 8.292 -7.154 1.00 89.31 103 LEU A C 1
ATOM 812 O O . LEU A 1 103 ? 19.508 9.095 -6.244 1.00 89.31 103 LEU A O 1
ATOM 816 N N . ALA A 1 104 ? 19.949 8.365 -8.327 1.00 89.88 104 ALA A N 1
ATOM 817 C CA . ALA A 1 104 ? 20.951 9.385 -8.631 1.00 89.88 104 ALA A CA 1
ATOM 818 C C . ALA A 1 104 ? 20.380 10.813 -8.545 1.00 89.88 104 ALA A C 1
ATOM 820 O O . ALA A 1 104 ? 21.058 11.724 -8.085 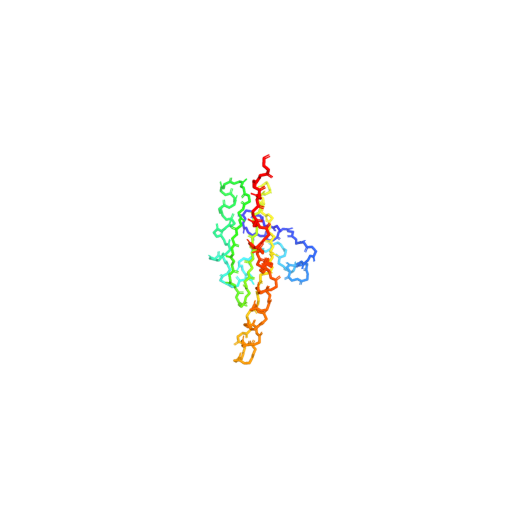1.00 89.88 104 ALA A O 1
ATOM 821 N N . ALA A 1 105 ? 19.117 11.019 -8.932 1.00 87.25 105 ALA A N 1
ATOM 822 C CA . ALA A 1 105 ? 18.451 12.319 -8.823 1.00 87.25 105 ALA A CA 1
ATOM 823 C C . ALA A 1 105 ? 18.133 12.738 -7.372 1.00 87.25 105 ALA A C 1
ATOM 825 O O . ALA A 1 105 ? 17.871 13.914 -7.119 1.00 87.25 105 ALA A O 1
ATOM 826 N N . ARG A 1 106 ? 18.117 11.786 -6.428 1.00 81.62 106 ARG A N 1
ATOM 827 C CA . ARG A 1 106 ? 17.850 12.024 -4.999 1.00 81.62 106 ARG A CA 1
ATOM 828 C C . ARG A 1 106 ? 19.119 12.216 -4.176 1.00 81.62 106 ARG A C 1
ATOM 830 O O . ARG A 1 106 ? 19.015 12.681 -3.041 1.00 81.62 106 ARG A O 1
ATOM 837 N N . GLU A 1 107 ? 20.290 11.864 -4.706 1.00 72.25 107 GLU A N 1
ATOM 838 C CA . GLU A 1 107 ? 21.549 12.182 -4.041 1.00 72.25 107 GLU A CA 1
ATOM 839 C C . GLU A 1 107 ? 21.724 13.709 -4.004 1.00 72.25 107 GLU A C 1
ATOM 841 O O . GLU A 1 107 ? 21.712 14.360 -5.054 1.00 72.25 107 GLU A O 1
ATOM 846 N N . PRO A 1 108 ? 21.865 14.326 -2.815 1.00 58.41 108 PRO A N 1
ATOM 847 C CA . PRO A 1 108 ? 22.260 15.722 -2.750 1.00 58.41 108 PRO A CA 1
ATOM 848 C C . PRO A 1 108 ? 23.623 15.867 -3.429 1.00 58.41 108 PRO A C 1
ATOM 850 O O . PRO A 1 108 ? 24.489 15.003 -3.276 1.00 58.41 108 PRO A O 1
ATOM 853 N N . ALA A 1 109 ? 23.811 16.961 -4.177 1.00 57.47 109 ALA A N 1
ATOM 854 C CA . ALA A 1 109 ? 25.097 17.277 -4.789 1.00 57.47 109 ALA A CA 1
ATOM 855 C C . ALA A 1 109 ? 26.223 17.088 -3.752 1.00 57.47 109 ALA A C 1
ATOM 857 O O . ALA A 1 109 ? 26.030 17.483 -2.595 1.00 57.47 109 ALA A O 1
ATOM 858 N N . PRO A 1 110 ? 27.371 16.491 -4.129 1.00 56.62 110 PRO A N 1
ATOM 859 C CA . PRO A 1 110 ? 28.473 16.293 -3.201 1.00 56.62 110 PRO A CA 1
ATOM 860 C C . PRO A 1 110 ? 28.777 17.614 -2.494 1.00 56.62 110 PRO A C 1
ATOM 862 O O . PRO A 1 110 ? 28.987 18.628 -3.161 1.00 56.62 110 PRO A O 1
ATOM 865 N N . LEU A 1 111 ? 28.763 17.614 -1.156 1.00 53.56 111 LEU A N 1
ATOM 866 C CA . LEU A 1 111 ? 29.202 18.766 -0.371 1.00 53.56 111 LEU A CA 1
ATOM 867 C C . LEU A 1 111 ? 30.604 19.148 -0.856 1.00 53.56 111 LEU A C 1
ATOM 869 O O . LEU A 1 111 ? 31.545 18.364 -0.715 1.00 53.56 111 LEU A O 1
ATOM 873 N N . ASP A 1 112 ? 30.735 20.335 -1.447 1.00 50.09 112 ASP A N 1
ATOM 874 C CA . ASP A 1 112 ? 32.022 20.863 -1.879 1.00 50.09 112 ASP A CA 1
ATOM 875 C C . ASP A 1 112 ? 32.843 21.238 -0.636 1.00 50.09 112 ASP A C 1
ATOM 877 O O . ASP A 1 112 ? 32.835 22.368 -0.145 1.00 50.09 112 ASP A O 1
ATOM 881 N N . LEU A 1 113 ? 33.548 20.246 -0.088 1.00 54.91 113 LEU A N 1
ATOM 882 C CA . LEU A 1 113 ? 34.426 20.370 1.078 1.00 54.91 113 LEU A CA 1
ATOM 883 C C . LEU A 1 113 ? 35.623 21.311 0.832 1.00 54.91 113 LEU A C 1
ATOM 885 O O . LEU A 1 113 ? 36.429 21.526 1.736 1.00 54.91 113 LEU A O 1
ATOM 889 N N . ARG A 1 114 ? 35.756 21.902 -0.365 1.00 56.38 114 ARG A N 1
ATOM 890 C CA . ARG A 1 114 ? 36.798 22.889 -0.684 1.00 56.38 114 ARG A CA 1
ATOM 891 C C . ARG A 1 114 ? 36.448 24.318 -0.258 1.00 56.38 114 ARG A C 1
ATOM 893 O O . ARG A 1 114 ? 37.332 25.169 -0.280 1.00 56.38 114 ARG A O 1
ATOM 900 N N . ALA A 1 115 ? 35.220 24.585 0.198 1.00 50.84 115 ALA A N 1
ATOM 901 C CA . ALA A 1 115 ? 34.812 25.910 0.682 1.00 50.84 115 ALA A CA 1
ATOM 902 C C . ALA A 1 115 ? 35.250 26.232 2.133 1.00 50.84 115 ALA A C 1
ATOM 904 O O . ALA A 1 115 ? 34.988 27.328 2.627 1.00 50.84 115 ALA A O 1
ATOM 905 N N . HIS A 1 116 ? 35.932 25.315 2.831 1.00 48.56 116 HIS A N 1
ATOM 906 C CA . HIS A 1 116 ? 36.440 25.528 4.199 1.00 48.56 116 HIS A CA 1
ATOM 907 C C . HIS A 1 116 ? 37.974 25.598 4.275 1.00 48.56 116 HIS A C 1
ATOM 909 O O . HIS A 1 116 ? 38.594 25.150 5.238 1.00 48.56 116 HIS A O 1
ATOM 915 N N . GLY A 1 117 ? 38.598 26.186 3.252 1.00 41.91 117 GLY A N 1
ATOM 916 C CA . GLY A 1 117 ? 40.013 26.543 3.264 1.00 41.91 117 GLY A CA 1
ATOM 917 C C . GLY A 1 117 ? 40.273 27.896 3.932 1.00 41.91 117 GLY A C 1
ATOM 918 O O . GLY A 1 117 ? 40.153 28.929 3.285 1.00 41.91 117 GLY A O 1
ATOM 919 N N . SER A 1 118 ? 40.718 27.837 5.190 1.00 44.06 118 SER A N 1
ATOM 920 C CA . SER A 1 118 ? 41.617 28.791 5.870 1.00 44.06 118 SER A CA 1
ATOM 921 C C . SER A 1 118 ? 41.086 30.174 6.297 1.00 44.06 118 SER A C 1
ATOM 923 O O . SER A 1 118 ? 41.028 31.093 5.482 1.00 44.06 118 SER A O 1
ATOM 925 N N . PRO A 1 119 ? 40.908 30.428 7.612 1.00 43.81 119 PRO A N 1
ATOM 926 C CA . PRO A 1 119 ? 41.208 31.744 8.157 1.00 43.81 119 PRO A CA 1
ATOM 927 C C . PRO A 1 119 ? 42.734 31.908 8.168 1.00 43.81 119 PRO A C 1
ATOM 929 O O . PRO A 1 119 ? 43.435 31.313 8.988 1.00 43.81 119 PRO A O 1
ATOM 932 N N . GLN A 1 120 ? 43.263 32.688 7.222 1.00 46.44 120 GLN A N 1
ATOM 933 C CA . GLN A 1 120 ? 44.610 33.234 7.356 1.00 46.44 120 GLN A CA 1
ATOM 934 C C . GLN A 1 120 ? 44.638 34.120 8.602 1.00 46.44 120 GLN A C 1
ATOM 936 O O . GLN A 1 120 ? 43.972 35.151 8.668 1.00 46.44 120 GLN A O 1
ATOM 941 N N . ALA A 1 121 ? 45.406 33.688 9.596 1.00 45.28 121 ALA A N 1
ATOM 942 C CA . ALA A 1 121 ? 45.944 34.578 10.606 1.00 45.28 121 ALA A CA 1
ATOM 943 C C . ALA A 1 121 ? 46.971 35.520 9.959 1.00 45.28 121 ALA A C 1
ATOM 945 O O . ALA A 1 121 ? 47.701 35.077 9.067 1.00 45.28 121 ALA A O 1
ATOM 946 N N . LEU A 1 122 ? 47.029 36.755 10.481 1.00 37.06 122 LEU A N 1
ATOM 947 C CA . LEU A 1 122 ? 48.164 37.697 10.610 1.00 37.06 122 LEU A CA 1
ATOM 948 C C . LEU A 1 122 ? 47.789 39.133 10.185 1.00 37.06 122 LEU A C 1
ATOM 950 O O . LEU A 1 122 ? 46.943 39.292 9.302 1.00 37.06 122 LEU A O 1
ATOM 954 N N . PRO A 1 123 ? 48.460 40.177 10.716 1.00 49.50 123 PRO A N 1
ATOM 955 C CA . PRO A 1 123 ? 49.525 40.190 11.730 1.00 49.50 123 PRO A CA 1
ATOM 956 C C . PRO A 1 123 ? 49.114 40.775 13.092 1.00 49.50 123 PRO A C 1
ATOM 958 O O . PRO A 1 123 ? 48.135 41.552 13.158 1.00 49.50 123 PRO A O 1
#

Foldseek 3Di:
DAALQQQACDDDPVCCVPCVVRHRHRPPVPADPVCVFCVVQQVVCVVVQAWGWDWGDDPQWIWIWIWHDDPRGIDIDIGTDAGADVPDPVSRVVRVVVNVVVVVVPDDDPDPPVVPPDDDDDD